Protein AF-A0A6L6AAT4-F1 (afdb_monomer)

Mean predicted aligned error: 11.84 Å

Secondary structure (DSSP, 8-state):
-----------------------------------SGGG---SBTTBEEEEEESSPPTTTSGGG-GGG--SHHHHHHHHHHHHTT--GGGEEEEEE-HHHHTSSS--SSSEE-S-----HHHHTTS---S------------TT-TTTT--SHHHHHT-

Nearest PDB structures (foldseek):
  2v25-assembly2_B  TM=6.554E-01  e=7.286E-02  Campylobacter jejuni
  4g4x-assembly1_A  TM=3.639E-01  e=7.033E-01  Acinetobacter baumannii TCDC-AB0715
  2hqs-assembly1_H  TM=4.081E-01  e=1.199E+00  Esche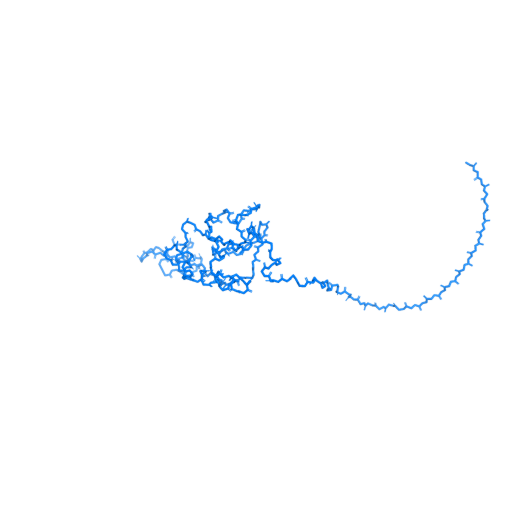richia coli
  4pwt-assembly1_A  TM=4.126E-01  e=1.912E+00  Yersinia pestis CO92
  2kgw-assembly1_A  TM=3.681E-01  e=1.912E+00  Mycobacterium tuberculosis

Solvent-accessible surface area (backbone atoms only — not comparable to full-atom values): 10610 Å² total; per-residue (Å²): 142,86,89,82,84,87,84,88,82,88,80,89,78,92,78,90,78,79,94,71,91,69,90,74,75,79,75,73,79,67,75,75,76,65,67,48,54,91,67,54,91,44,88,42,88,90,34,49,32,39,27,29,39,76,76,33,55,74,70,35,16,40,93,58,35,57,91,72,33,39,35,59,52,16,43,49,52,55,52,52,36,48,73,36,68,42,54,79,90,28,52,40,83,45,73,40,54,77,68,63,73,50,44,66,72,93,68,99,40,67,48,75,61,68,85,75,79,89,43,74,74,41,55,76,36,39,90,76,77,80,82,89,77,83,82,85,89,82,89,87,80,60,92,83,43,77,56,56,92,52,88,46,72,70,53,51,75,73,82

pLDDT: mean 86.1, std 18.5, range [40.53, 98.75]

Foldseek 3Di:
DDDDDDDDDDDDDDDDDDDDDDPPPPPVPPPPQDLALCSDPWPDRQAAEEEEEVQQDPPQDPPSCLLVLHHVVSVVVCVVCVVSPHDSVRYHYDYDHPVRQQAADDDPGPHYDYPDDDDPSSVVRDDDDDDPDDDDDDDDDDPPPQCVPPDDPVSVVVD

Structure (mmCIF, N/CA/C/O backbone):
data_AF-A0A6L6AAT4-F1
#
_entry.id   AF-A0A6L6AAT4-F1
#
loop_
_atom_site.group_PDB
_atom_site.id
_atom_site.type_symbol
_atom_site.label_atom_id
_atom_site.label_alt_id
_atom_site.label_comp_id
_atom_site.label_asym_id
_atom_site.label_entity_id
_atom_site.label_seq_id
_atom_site.pdbx_PDB_ins_code
_atom_site.Cartn_x
_atom_site.Cartn_y
_atom_site.Cartn_z
_atom_site.occupancy
_atom_site.B_iso_or_equiv
_atom_site.auth_seq_id
_atom_site.auth_comp_id
_atom_site.auth_asym_id
_atom_site.auth_atom_id
_atom_site.pdbx_PDB_model_num
ATOM 1 N N . MET A 1 1 ? 52.594 54.526 -0.498 1.00 42.28 1 MET A N 1
ATOM 2 C CA . MET A 1 1 ? 52.529 55.963 -0.850 1.00 42.28 1 MET A CA 1
ATOM 3 C C . MET A 1 1 ? 52.980 56.152 -2.292 1.00 42.28 1 MET A C 1
ATOM 5 O O . MET A 1 1 ? 54.174 56.189 -2.532 1.00 42.28 1 MET A O 1
ATOM 9 N N . GLN A 1 2 ? 52.054 56.277 -3.243 1.00 41.44 2 GLN A N 1
ATOM 10 C CA . GLN A 1 2 ? 52.324 56.885 -4.551 1.00 41.44 2 GLN A CA 1
ATOM 11 C C . GLN A 1 2 ? 51.005 57.457 -5.088 1.00 41.44 2 GLN A C 1
ATOM 13 O O . GLN A 1 2 ? 50.040 56.740 -5.318 1.00 41.44 2 GLN A O 1
ATOM 18 N N . LYS A 1 3 ? 50.957 58.790 -5.162 1.00 47.66 3 LYS A N 1
ATOM 19 C CA . LYS A 1 3 ? 49.828 59.619 -5.600 1.00 47.66 3 LYS A CA 1
ATOM 20 C C . LYS A 1 3 ? 49.973 59.916 -7.089 1.00 47.66 3 LYS A C 1
ATOM 22 O O . LYS A 1 3 ? 51.019 60.468 -7.412 1.00 47.66 3 LYS A O 1
ATOM 27 N N . ARG A 1 4 ? 48.936 59.716 -7.919 1.00 53.50 4 ARG A N 1
ATOM 28 C CA . ARG A 1 4 ? 48.604 60.507 -9.141 1.00 53.50 4 ARG A CA 1
ATOM 29 C C . ARG A 1 4 ? 47.101 60.320 -9.434 1.00 53.50 4 ARG A C 1
ATOM 31 O O . ARG A 1 4 ? 46.685 59.214 -9.724 1.00 53.50 4 ARG A O 1
ATOM 38 N N . LYS A 1 5 ? 46.239 61.246 -8.997 1.00 43.44 5 LYS A N 1
ATOM 39 C CA . LYS A 1 5 ? 45.704 62.423 -9.723 1.00 43.44 5 LYS A CA 1
ATOM 40 C C . LYS A 1 5 ? 44.718 62.064 -10.855 1.00 43.44 5 LYS A C 1
ATOM 42 O O . LYS A 1 5 ? 45.137 61.746 -11.955 1.00 43.44 5 LYS A O 1
ATOM 47 N N . SER A 1 6 ? 43.438 62.175 -10.489 1.00 47.38 6 SER A N 1
ATOM 48 C CA . SER A 1 6 ? 42.254 62.661 -11.217 1.00 47.38 6 SER A CA 1
ATOM 49 C C . SER A 1 6 ? 42.136 62.457 -12.727 1.00 47.38 6 SER A C 1
ATOM 51 O O . SER A 1 6 ? 42.898 63.051 -13.477 1.00 47.38 6 SER A O 1
ATOM 53 N N . LEU A 1 7 ? 41.012 61.873 -13.155 1.00 51.72 7 LEU A N 1
ATOM 54 C CA . LEU A 1 7 ? 40.160 62.517 -14.155 1.00 51.72 7 LEU A CA 1
ATOM 55 C C . LEU A 1 7 ? 38.690 62.127 -13.948 1.00 51.72 7 LEU A C 1
ATOM 57 O O . LEU A 1 7 ? 38.333 60.960 -13.826 1.00 51.72 7 LEU A O 1
ATOM 61 N N . ILE A 1 8 ? 37.879 63.172 -13.842 1.00 51.47 8 ILE A N 1
ATOM 62 C CA . ILE A 1 8 ? 36.427 63.191 -13.730 1.00 51.47 8 ILE A CA 1
ATOM 63 C C . ILE A 1 8 ? 35.875 63.065 -15.150 1.00 51.47 8 ILE A C 1
ATOM 65 O O . ILE A 1 8 ? 36.282 63.837 -16.016 1.00 51.47 8 ILE A O 1
ATOM 69 N N . PHE A 1 9 ? 34.916 62.170 -15.378 1.00 44.97 9 PHE A N 1
ATOM 70 C CA . PHE A 1 9 ? 33.927 62.374 -16.433 1.00 44.97 9 PHE A CA 1
ATOM 71 C C . PHE A 1 9 ? 32.562 61.918 -15.926 1.00 44.97 9 PHE A C 1
ATOM 73 O O . PHE A 1 9 ? 32.296 60.733 -15.745 1.00 44.97 9 PHE A O 1
ATOM 80 N N . ALA A 1 10 ? 31.730 62.909 -15.618 1.00 51.09 10 ALA A N 1
ATOM 81 C CA . ALA A 1 10 ? 30.324 62.739 -15.324 1.00 51.09 10 ALA A CA 1
ATOM 82 C C . ALA A 1 10 ? 29.566 62.615 -16.649 1.00 51.09 10 ALA A C 1
ATOM 84 O O . ALA A 1 10 ? 29.661 63.499 -17.497 1.00 51.09 10 ALA A O 1
ATOM 85 N N . VAL A 1 11 ? 28.783 61.550 -16.804 1.00 49.59 11 VAL A N 1
ATOM 86 C CA . VAL A 1 11 ? 27.654 61.527 -17.737 1.00 49.59 11 VAL A CA 1
ATOM 87 C C . VAL A 1 11 ? 26.439 61.109 -16.926 1.00 49.59 11 VAL A C 1
ATOM 89 O O . VAL A 1 11 ? 26.244 59.943 -16.597 1.00 49.59 11 VAL A O 1
ATOM 92 N N . SER A 1 12 ? 25.662 62.114 -16.541 1.00 51.22 12 SER A N 1
ATOM 93 C CA . SER A 1 12 ? 24.316 61.952 -16.017 1.00 51.22 12 SER A CA 1
ATOM 94 C C . SER A 1 12 ? 23.389 61.617 -17.182 1.00 51.22 12 SER A C 1
ATOM 96 O O . SER A 1 12 ? 23.240 62.427 -18.094 1.00 51.22 12 SER A O 1
ATOM 98 N N . LEU A 1 13 ? 22.743 60.452 -17.136 1.00 53.34 13 LEU A N 1
ATOM 99 C CA . LEU A 1 13 ? 21.546 60.185 -17.925 1.00 53.34 13 LEU A CA 1
ATOM 100 C C . LEU A 1 13 ? 20.441 59.736 -16.972 1.00 53.34 13 LEU A C 1
ATOM 102 O O . LEU A 1 13 ? 20.381 58.593 -16.528 1.00 53.34 13 LEU A O 1
ATOM 106 N N . THR A 1 14 ? 19.601 60.696 -16.608 1.00 57.25 14 THR A N 1
ATOM 107 C CA . THR A 1 14 ? 18.345 60.489 -15.899 1.00 57.25 14 THR A CA 1
ATOM 108 C C . THR A 1 14 ? 17.366 59.793 -16.840 1.00 57.25 14 THR A C 1
ATOM 110 O O . THR A 1 14 ? 16.977 60.368 -17.855 1.00 57.25 14 THR A O 1
ATOM 113 N N . LEU A 1 15 ? 16.924 58.586 -16.486 1.00 56.44 15 LEU A N 1
ATOM 114 C CA . LEU A 1 15 ? 15.723 57.989 -17.061 1.00 56.44 15 LEU A CA 1
ATOM 115 C C . LEU A 1 15 ? 14.849 57.458 -15.923 1.00 56.44 15 LEU A C 1
ATOM 117 O O . LEU A 1 15 ? 15.134 56.431 -15.313 1.00 56.44 15 LEU A O 1
ATOM 121 N N . ALA A 1 16 ? 13.809 58.223 -15.605 1.00 63.25 16 ALA A N 1
ATOM 122 C CA . ALA A 1 16 ? 12.731 57.801 -14.729 1.00 63.25 16 ALA A CA 1
ATOM 123 C C . ALA A 1 16 ? 11.765 56.928 -15.535 1.00 63.25 16 ALA A C 1
ATOM 125 O O . ALA A 1 16 ? 11.209 57.416 -16.513 1.00 63.25 16 ALA A O 1
ATOM 126 N N . PHE A 1 17 ? 11.536 55.680 -15.120 1.00 51.69 17 PHE A N 1
ATOM 127 C CA . PHE A 1 17 ? 10.349 54.921 -15.520 1.00 51.69 17 PHE A CA 1
ATOM 128 C C . PHE A 1 17 ? 9.997 53.848 -14.478 1.00 51.69 17 PHE A C 1
ATOM 130 O O . PHE A 1 17 ? 10.774 52.936 -14.223 1.00 51.69 17 PHE A O 1
ATOM 137 N N . GLY A 1 18 ? 8.793 53.985 -13.914 1.00 52.88 18 GLY A N 1
ATOM 138 C CA . GLY A 1 18 ? 7.877 52.879 -13.627 1.00 52.88 18 GLY A CA 1
ATOM 139 C C . GLY A 1 18 ? 8.188 51.943 -12.459 1.00 52.88 18 GLY A C 1
ATOM 140 O O . GLY A 1 18 ? 8.772 50.882 -12.642 1.00 52.88 18 GLY A O 1
ATOM 141 N N . LEU A 1 19 ? 7.616 52.241 -11.289 1.00 56.81 19 LEU A N 1
ATOM 142 C CA . LEU A 1 19 ? 7.153 51.196 -10.374 1.00 56.81 19 LEU A CA 1
ATOM 143 C C . LEU A 1 19 ? 6.006 50.432 -11.053 1.00 56.81 19 LEU A C 1
ATOM 145 O O . LEU A 1 19 ? 4.876 50.914 -11.087 1.00 56.81 19 LEU A O 1
ATOM 149 N N . THR A 1 20 ? 6.282 49.234 -11.561 1.00 56.72 20 THR A N 1
ATOM 150 C CA . THR A 1 20 ? 5.248 48.226 -11.815 1.00 56.72 20 THR A CA 1
ATOM 151 C C . THR A 1 20 ? 5.579 46.988 -11.005 1.00 56.72 20 THR A C 1
ATOM 153 O O . THR A 1 20 ? 6.426 46.178 -11.378 1.00 56.72 20 THR A O 1
ATOM 156 N N . ALA A 1 21 ? 4.898 46.868 -9.868 1.00 53.81 21 ALA A N 1
ATOM 157 C CA . ALA A 1 21 ? 4.731 45.610 -9.174 1.00 53.81 21 ALA A CA 1
ATOM 158 C C . ALA A 1 21 ? 4.091 44.605 -10.141 1.00 53.81 21 ALA A C 1
ATOM 160 O O . ALA A 1 21 ? 2.950 44.768 -10.566 1.00 53.81 21 ALA A O 1
ATOM 161 N N . CYS A 1 22 ? 4.835 43.564 -10.484 1.00 50.53 22 CYS A N 1
ATOM 162 C CA . CYS A 1 22 ? 4.278 42.308 -10.946 1.00 50.53 22 CYS A CA 1
ATOM 163 C C . CYS A 1 22 ? 4.973 41.228 -10.132 1.00 50.53 22 CYS A C 1
ATOM 165 O O . CYS A 1 22 ? 6.143 40.920 -10.348 1.00 50.53 22 CYS A O 1
ATOM 167 N N . SER A 1 23 ? 4.234 40.703 -9.155 1.00 48.50 23 SER A N 1
ATOM 168 C CA . SER A 1 23 ? 4.495 39.404 -8.552 1.00 48.50 23 SER A CA 1
ATOM 169 C C . SER A 1 23 ? 4.461 38.388 -9.686 1.00 48.50 23 SER A C 1
ATOM 171 O O . SER A 1 23 ? 3.398 37.917 -10.084 1.00 48.50 23 SER A O 1
ATOM 173 N N . LYS A 1 24 ? 5.622 38.130 -10.287 1.00 40.53 24 LYS A N 1
ATOM 174 C CA . LYS A 1 24 ? 5.796 37.035 -11.222 1.00 40.53 24 LYS A CA 1
ATOM 175 C C . LYS A 1 24 ? 5.876 35.789 -10.360 1.00 40.53 24 LYS A C 1
ATOM 177 O O . LYS A 1 24 ? 6.935 35.444 -9.854 1.00 40.53 24 LYS A O 1
ATOM 182 N N . SER A 1 25 ? 4.721 35.170 -10.136 1.00 47.81 25 SER A N 1
ATOM 183 C CA . SER A 1 25 ? 4.685 33.745 -9.856 1.00 47.81 25 SER A CA 1
ATOM 184 C C . SER A 1 25 ? 5.413 33.083 -11.019 1.00 47.81 25 SER A C 1
ATOM 186 O O . SER A 1 25 ? 4.904 33.047 -12.139 1.00 47.81 25 SER A O 1
ATOM 188 N N . GLU A 1 26 ? 6.653 32.666 -10.781 1.00 40.88 26 GLU A N 1
ATOM 189 C CA . GLU A 1 26 ? 7.301 31.653 -11.596 1.00 40.88 26 GLU A CA 1
ATOM 190 C C . GLU A 1 26 ? 6.456 30.391 -11.452 1.00 40.88 26 GLU A C 1
ATOM 192 O O . GLU A 1 26 ? 6.648 29.567 -10.564 1.00 40.88 26 GLU A O 1
ATOM 197 N N . SER A 1 27 ? 5.456 30.267 -12.318 1.00 48.47 27 SER A N 1
ATOM 198 C CA . SER A 1 27 ? 5.003 28.966 -12.766 1.00 48.47 27 SER A CA 1
ATOM 199 C C . SER A 1 27 ? 6.180 28.390 -13.539 1.00 48.47 27 SER A C 1
ATOM 201 O O . SER A 1 27 ? 6.355 28.658 -14.725 1.00 48.47 27 SER A O 1
ATOM 203 N N . THR A 1 28 ? 7.068 27.698 -12.829 1.00 43.94 28 THR A N 1
ATOM 204 C CA . THR A 1 28 ? 7.982 26.760 -13.459 1.00 43.94 28 THR A CA 1
ATOM 205 C C . THR A 1 28 ? 7.084 25.740 -14.144 1.00 43.94 28 THR A C 1
ATOM 207 O O . THR A 1 28 ? 6.518 24.871 -13.482 1.00 43.94 28 THR A O 1
ATOM 210 N N . ASP A 1 29 ? 6.885 25.897 -15.452 1.00 45.41 29 ASP A N 1
ATOM 211 C CA . ASP A 1 29 ? 6.390 24.830 -16.312 1.00 45.41 29 ASP A CA 1
ATOM 212 C C . ASP A 1 29 ? 7.436 23.715 -16.243 1.00 45.41 29 ASP A C 1
ATOM 214 O O . ASP A 1 29 ? 8.384 23.649 -17.027 1.00 45.41 29 ASP A O 1
ATOM 218 N N . VAL A 1 30 ? 7.313 22.868 -15.222 1.00 51.72 30 VAL A N 1
ATOM 219 C CA . VAL A 1 30 ? 7.912 21.543 -15.228 1.00 51.72 30 VAL A CA 1
ATOM 220 C C . VAL A 1 30 ? 7.266 20.871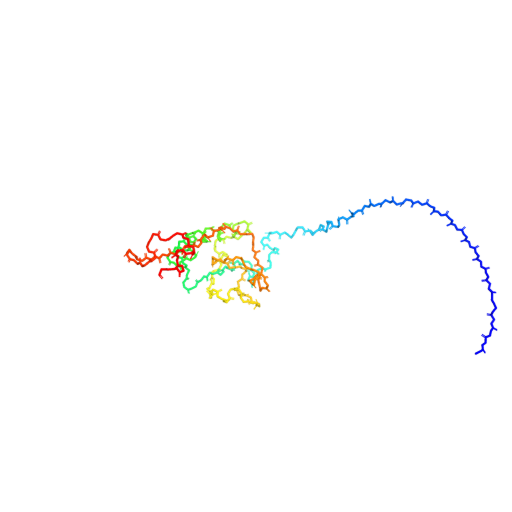 -16.426 1.00 51.72 30 VAL A C 1
ATOM 222 O O . VAL A 1 30 ? 6.061 20.621 -16.405 1.00 51.72 30 VAL A O 1
ATOM 225 N N . ALA A 1 31 ? 8.036 20.666 -17.499 1.00 54.25 31 ALA A N 1
ATOM 226 C CA . ALA A 1 31 ? 7.599 19.850 -18.620 1.00 54.25 31 ALA A CA 1
ATOM 227 C C . ALA A 1 31 ? 6.965 18.590 -18.026 1.00 54.25 31 ALA A C 1
ATOM 229 O O . ALA A 1 31 ? 7.621 17.898 -17.244 1.00 54.25 31 ALA A O 1
ATOM 230 N N . SER A 1 32 ? 5.674 18.372 -18.297 1.00 60.88 32 SER A N 1
ATOM 231 C CA . SER A 1 32 ? 4.945 17.240 -17.738 1.00 60.88 32 SER A CA 1
ATOM 232 C C . SER A 1 32 ? 5.747 15.991 -18.065 1.00 60.88 32 SER A C 1
ATOM 234 O O . SER A 1 32 ? 5.932 15.689 -19.248 1.00 60.88 32 SER A O 1
ATOM 236 N N . ALA A 1 33 ? 6.272 15.320 -17.040 1.00 68.19 33 ALA A N 1
ATOM 237 C CA . ALA A 1 33 ? 6.917 14.037 -17.234 1.00 68.19 33 ALA A CA 1
ATOM 238 C C . ALA A 1 33 ? 5.928 13.156 -18.004 1.00 68.19 33 ALA A C 1
ATOM 240 O O . ALA A 1 33 ? 4.758 13.051 -17.629 1.00 68.19 33 ALA A O 1
ATOM 241 N N . SER A 1 34 ? 6.379 12.624 -19.135 1.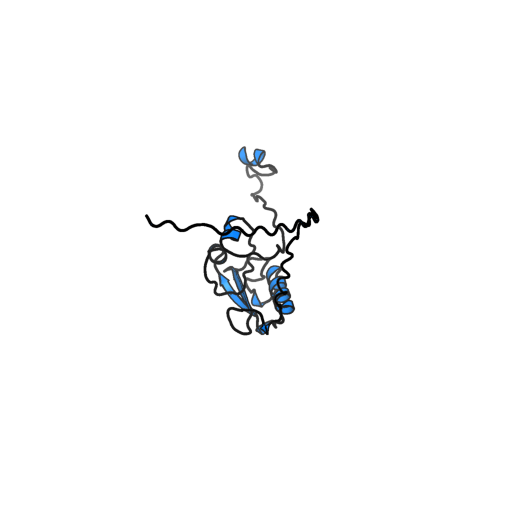00 78.31 34 SER A N 1
ATOM 242 C CA . SER A 1 34 ? 5.613 11.642 -19.885 1.00 78.31 34 SER A CA 1
ATOM 243 C C . SER A 1 34 ? 5.389 10.441 -18.967 1.00 78.31 34 SER A C 1
ATOM 245 O O . SER A 1 34 ? 6.344 9.903 -18.412 1.00 78.31 34 SER A O 1
ATOM 247 N N . CYS A 1 35 ? 4.130 10.055 -18.763 1.00 82.44 35 CYS A N 1
ATOM 248 C CA . CYS A 1 35 ? 3.775 8.841 -18.021 1.00 82.44 35 CYS A CA 1
ATOM 249 C C . CYS A 1 35 ? 3.690 7.619 -18.947 1.00 82.44 35 CYS A C 1
ATOM 251 O O . CYS A 1 35 ? 3.096 6.607 -18.576 1.00 82.44 35 CYS A O 1
ATOM 253 N N . GLU A 1 36 ? 4.236 7.719 -20.160 1.00 88.50 36 GLU A N 1
ATOM 254 C CA . GLU A 1 36 ? 4.331 6.588 -21.069 1.00 88.50 36 GLU A CA 1
ATOM 255 C C . GLU A 1 36 ? 5.269 5.539 -20.482 1.00 88.50 36 GLU A C 1
ATOM 257 O O . GLU A 1 36 ? 6.335 5.857 -19.956 1.00 88.50 36 GLU A O 1
ATOM 262 N N . LYS A 1 37 ? 4.897 4.266 -20.624 1.00 92.38 37 LYS A N 1
ATOM 263 C CA . LYS A 1 37 ? 5.634 3.122 -20.072 1.00 92.38 37 LYS A CA 1
ATOM 264 C C . LYS A 1 37 ? 7.147 3.174 -20.313 1.00 92.38 37 LYS A C 1
ATOM 266 O O . LYS A 1 37 ? 7.914 2.804 -19.433 1.00 92.38 37 LYS A O 1
ATOM 271 N N . ALA A 1 38 ? 7.566 3.598 -21.506 1.00 90.31 38 ALA A N 1
ATOM 272 C CA . ALA A 1 38 ? 8.973 3.647 -21.907 1.00 90.31 38 ALA A CA 1
ATOM 273 C C . ALA A 1 38 ? 9.789 4.729 -21.177 1.00 90.31 38 ALA A C 1
ATOM 275 O O . ALA A 1 38 ? 11.011 4.627 -21.120 1.00 90.31 38 ALA A O 1
ATOM 276 N N . ASP A 1 39 ? 9.118 5.739 -20.622 1.00 91.50 39 ASP A N 1
ATOM 277 C CA . ASP A 1 39 ? 9.738 6.862 -19.918 1.00 91.50 39 ASP A CA 1
ATOM 278 C C . ASP A 1 39 ? 9.753 6.654 -18.391 1.00 91.50 39 ASP A C 1
ATOM 280 O O . ASP A 1 39 ? 10.366 7.433 -17.657 1.00 91.50 39 ASP A O 1
ATOM 284 N N . LEU A 1 40 ? 9.090 5.602 -17.893 1.00 93.06 40 LEU A N 1
ATOM 285 C CA . LEU A 1 40 ? 9.036 5.284 -16.469 1.00 93.06 40 LEU A CA 1
ATOM 286 C C . LEU A 1 40 ? 10.339 4.626 -16.007 1.00 93.06 40 LEU A C 1
ATOM 288 O O . LEU A 1 40 ? 10.766 3.598 -16.530 1.00 93.06 40 LEU A O 1
ATOM 292 N N . ALA A 1 41 ? 10.940 5.190 -14.961 1.00 92.81 41 ALA A N 1
ATOM 293 C CA . ALA A 1 41 ? 12.127 4.646 -14.308 1.00 92.81 41 ALA A CA 1
ATOM 294 C C . ALA A 1 41 ? 11.763 3.489 -13.359 1.00 92.81 41 ALA A C 1
ATOM 296 O O . ALA A 1 41 ? 11.882 3.612 -12.141 1.00 92.81 41 ALA A O 1
ATOM 297 N N . THR A 1 42 ? 11.284 2.378 -13.916 1.00 96.75 42 THR A N 1
ATOM 298 C CA . THR A 1 42 ? 10.974 1.169 -13.146 1.00 96.75 42 THR A CA 1
ATOM 299 C C . THR A 1 42 ? 12.242 0.454 -12.682 1.00 96.75 42 THR A C 1
ATOM 301 O O . THR A 1 42 ? 13.239 0.410 -13.404 1.00 96.75 42 THR A O 1
ATOM 304 N N . ILE A 1 43 ? 12.197 -0.195 -11.516 1.00 97.00 43 ILE A N 1
ATOM 305 C CA . ILE A 1 43 ? 13.334 -0.941 -10.952 1.00 97.00 43 ILE A CA 1
ATOM 306 C C . ILE A 1 43 ? 13.756 -2.148 -11.802 1.00 97.00 43 ILE A C 1
ATOM 308 O O . ILE A 1 43 ? 14.882 -2.629 -11.699 1.00 97.00 43 ILE A O 1
ATOM 312 N N . THR A 1 44 ? 12.846 -2.668 -12.627 1.00 97.25 44 THR A N 1
ATOM 313 C CA . THR A 1 44 ? 13.101 -3.723 -13.608 1.00 97.25 44 THR A CA 1
ATOM 314 C C . THR A 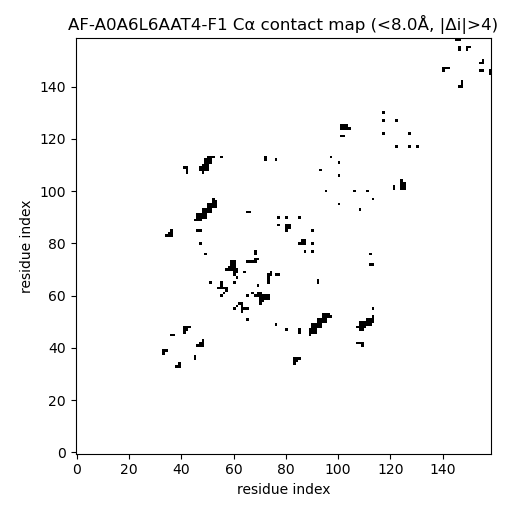1 44 ? 12.550 -3.260 -14.944 1.00 97.25 44 THR A C 1
ATOM 316 O O . THR A 1 44 ? 11.366 -2.955 -15.049 1.00 97.25 44 THR A O 1
ATOM 319 N N . GLU A 1 45 ? 13.399 -3.199 -15.968 1.00 95.19 45 GLU A N 1
ATOM 320 C CA . GLU A 1 45 ? 13.012 -2.710 -17.293 1.00 95.19 45 GLU A CA 1
ATOM 321 C C . GLU A 1 45 ? 11.792 -3.470 -17.842 1.00 95.19 45 GLU A C 1
ATOM 323 O O . GLU A 1 45 ? 11.757 -4.703 -17.873 1.00 95.19 45 GLU A O 1
ATOM 328 N N . GLY A 1 46 ? 10.768 -2.718 -18.256 1.00 95.44 46 GLY A N 1
ATOM 329 C CA . GLY A 1 46 ? 9.543 -3.267 -18.840 1.00 95.44 46 GLY A CA 1
ATOM 330 C C . GLY A 1 46 ? 8.598 -3.959 -17.851 1.00 95.44 46 GLY A C 1
ATOM 331 O O . GLY A 1 46 ? 7.594 -4.522 -18.292 1.00 95.44 46 GLY A O 1
ATOM 332 N N . LYS A 1 47 ? 8.876 -3.919 -16.542 1.00 98.19 47 LYS A N 1
ATOM 333 C CA . LYS A 1 47 ? 8.034 -4.507 -15.493 1.00 98.19 47 LYS A CA 1
ATOM 334 C C . LYS A 1 47 ? 7.629 -3.463 -14.464 1.00 98.19 47 LYS A C 1
ATOM 336 O O . LYS A 1 47 ? 8.412 -2.585 -14.133 1.00 98.19 47 LYS A O 1
ATOM 341 N N . LEU A 1 48 ? 6.424 -3.615 -13.925 1.00 98.56 48 LEU A N 1
ATOM 342 C CA . LEU A 1 48 ? 5.932 -2.819 -12.809 1.00 98.56 48 LEU A CA 1
ATOM 343 C C . LEU A 1 48 ? 5.915 -3.687 -11.552 1.00 98.56 48 LEU A C 1
ATOM 345 O O . LEU A 1 48 ? 5.079 -4.579 -11.410 1.00 98.56 48 LEU A O 1
ATOM 349 N N . THR A 1 49 ? 6.858 -3.452 -10.652 1.00 98.75 49 THR A N 1
ATOM 350 C CA . THR A 1 49 ? 7.008 -4.202 -9.409 1.00 98.75 49 THR A CA 1
ATOM 351 C C . THR A 1 49 ? 6.207 -3.542 -8.295 1.00 98.75 49 THR A C 1
ATOM 353 O O . THR A 1 49 ? 6.556 -2.462 -7.821 1.00 98.75 49 THR A O 1
ATOM 356 N N . ILE A 1 50 ? 5.144 -4.200 -7.846 1.00 98.69 50 ILE A N 1
ATOM 357 C CA . ILE A 1 50 ? 4.244 -3.705 -6.804 1.00 98.69 50 ILE A CA 1
ATOM 358 C C . ILE A 1 50 ? 4.482 -4.496 -5.520 1.00 98.69 50 ILE A C 1
ATOM 360 O O . ILE A 1 50 ? 4.475 -5.728 -5.517 1.00 98.69 50 ILE A O 1
ATOM 364 N N . ALA A 1 51 ? 4.681 -3.789 -4.411 1.00 98.44 51 ALA A N 1
ATOM 365 C CA . ALA A 1 51 ? 4.790 -4.402 -3.095 1.00 98.44 51 ALA A CA 1
ATOM 366 C C . ALA A 1 51 ? 3.458 -4.401 -2.338 1.00 98.44 51 ALA A C 1
ATOM 368 O O . ALA A 1 51 ? 2.714 -3.422 -2.366 1.00 98.44 51 ALA A O 1
ATOM 369 N N . THR A 1 52 ? 3.205 -5.474 -1.589 1.00 98.19 52 THR A N 1
ATOM 370 C CA . THR A 1 52 ? 2.158 -5.538 -0.559 1.00 98.19 52 THR A CA 1
ATOM 371 C C . THR A 1 52 ? 2.630 -6.374 0.638 1.00 98.19 52 THR A C 1
ATOM 373 O O . THR A 1 52 ? 3.753 -6.887 0.648 1.00 98.19 52 THR A O 1
ATOM 376 N N . GLY A 1 53 ? 1.792 -6.495 1.666 1.00 96.75 53 GLY A N 1
ATOM 377 C CA . GLY A 1 53 ? 2.135 -7.159 2.922 1.00 96.75 53 GLY A CA 1
ATOM 378 C C . GLY A 1 53 ? 2.319 -8.672 2.800 1.00 96.75 53 GLY A C 1
ATOM 379 O O . GLY A 1 53 ? 1.830 -9.302 1.860 1.00 96.75 53 GLY A O 1
ATOM 380 N N . GLU A 1 54 ? 2.991 -9.258 3.792 1.00 91.88 54 GLU A N 1
ATOM 381 C CA . GLU A 1 54 ? 3.029 -10.704 4.041 1.00 91.88 54 GLU A CA 1
ATOM 382 C C . GLU A 1 54 ? 2.494 -11.012 5.453 1.00 91.88 54 GLU A C 1
ATOM 384 O O . GLU A 1 54 ? 3.190 -10.756 6.441 1.00 91.88 54 GLU A O 1
ATOM 389 N N . PRO A 1 55 ? 1.255 -11.524 5.577 1.00 93.75 55 PRO A N 1
ATOM 390 C CA . PRO A 1 55 ? 0.260 -11.688 4.509 1.00 93.75 55 PRO A CA 1
ATOM 391 C C . PRO A 1 55 ? -0.321 -10.343 4.033 1.00 93.75 55 PRO A C 1
ATOM 393 O O . PRO A 1 55 ? -0.256 -9.330 4.735 1.00 93.75 55 PRO A O 1
ATOM 396 N N . ALA A 1 56 ? -0.942 -10.340 2.856 1.00 95.38 56 ALA A N 1
ATOM 397 C CA . ALA A 1 56 ? -1.796 -9.258 2.386 1.00 95.38 56 ALA A CA 1
ATOM 398 C C . ALA A 1 56 ? -3.221 -9.443 2.924 1.00 95.38 56 ALA A C 1
ATOM 400 O O . ALA A 1 56 ? -3.808 -10.525 2.852 1.00 95.38 56 ALA A O 1
ATOM 401 N N . TYR A 1 57 ? -3.780 -8.383 3.506 1.00 93.56 57 TYR A N 1
ATOM 402 C CA . TYR A 1 57 ? -4.989 -8.490 4.319 1.00 93.56 57 TYR A CA 1
ATOM 403 C C . TYR A 1 57 ? -6.288 -8.383 3.511 1.00 93.56 57 TYR A C 1
ATOM 405 O O . TYR A 1 57 ? -6.476 -7.480 2.694 1.00 93.56 57 TYR A O 1
ATOM 413 N N . TYR A 1 58 ? -7.251 -9.240 3.853 1.00 94.81 58 TYR A N 1
ATOM 414 C CA . TYR A 1 58 ? -8.654 -9.090 3.462 1.00 94.81 58 TYR A CA 1
ATOM 415 C C . TYR A 1 58 ? -9.265 -7.811 4.082 1.00 94.81 58 TYR A C 1
ATOM 417 O O . TYR A 1 58 ? -8.977 -7.515 5.246 1.00 94.81 58 TYR A O 1
ATOM 425 N N . PRO A 1 59 ? -10.153 -7.070 3.383 1.00 93.94 59 PRO A N 1
ATOM 426 C CA . PRO A 1 59 ? -10.673 -7.299 2.025 1.00 93.94 59 PRO A CA 1
ATOM 427 C C . PRO A 1 59 ? -9.866 -6.592 0.918 1.00 93.94 59 PRO A C 1
ATOM 429 O O . PRO A 1 59 ? -10.343 -6.457 -0.210 1.00 93.94 59 PRO A O 1
ATOM 432 N N . TRP A 1 60 ? -8.676 -6.078 1.234 1.00 96.44 60 TRP A N 1
ATOM 433 C CA . TRP A 1 60 ? -7.867 -5.286 0.304 1.00 96.44 60 TRP A CA 1
ATOM 434 C C . TRP A 1 60 ? -7.229 -6.156 -0.772 1.00 96.44 60 TRP A C 1
ATOM 436 O O . TRP A 1 60 ? -7.251 -5.777 -1.942 1.00 96.44 60 TRP A O 1
ATOM 446 N N . ILE A 1 61 ? -6.760 -7.336 -0.368 1.00 98.19 61 ILE A N 1
ATOM 447 C CA . ILE A 1 61 ? -6.339 -8.439 -1.228 1.00 98.19 61 ILE A CA 1
ATOM 448 C C . ILE A 1 61 ? -7.099 -9.691 -0.785 1.00 98.19 61 ILE A C 1
ATOM 450 O O . ILE A 1 61 ? -7.146 -10.008 0.406 1.00 98.19 61 ILE A O 1
ATOM 454 N N . ILE A 1 62 ? -7.727 -10.388 -1.731 1.00 98.12 62 ILE A N 1
ATOM 455 C CA . ILE A 1 62 ? -8.455 -11.633 -1.454 1.00 98.12 62 ILE A CA 1
ATOM 456 C C . ILE A 1 62 ? -7.479 -12.813 -1.418 1.00 98.12 62 ILE A C 1
ATOM 458 O O . ILE A 1 62 ? -6.537 -12.882 -2.207 1.00 98.12 62 ILE A O 1
ATOM 462 N N . ASP A 1 63 ? -7.694 -13.725 -0.466 1.00 97.25 63 ASP A N 1
ATOM 463 C CA . ASP A 1 63 ? -6.942 -14.976 -0.291 1.00 97.25 63 ASP A CA 1
ATOM 464 C C . ASP A 1 63 ? -5.413 -14.836 -0.189 1.00 97.25 63 ASP A C 1
ATOM 466 O O . ASP A 1 63 ? -4.696 -15.802 -0.445 1.00 97.25 63 ASP A O 1
ATOM 470 N N . ASP A 1 64 ? -4.909 -13.652 0.183 1.00 97.62 64 ASP A N 1
ATOM 471 C CA . ASP A 1 64 ? -3.475 -13.327 0.169 1.00 97.62 64 ASP A CA 1
ATOM 472 C C . ASP A 1 64 ? -2.821 -13.519 -1.223 1.00 97.62 64 ASP A C 1
ATOM 474 O O . ASP A 1 64 ? -1.634 -13.823 -1.343 1.00 97.62 64 ASP A O 1
ATOM 478 N N . LYS A 1 65 ? -3.598 -13.340 -2.302 1.00 98.06 65 LYS A N 1
ATOM 479 C CA . LYS A 1 65 ? -3.166 -13.519 -3.700 1.00 98.06 65 LYS A CA 1
ATOM 480 C C . LYS A 1 65 ? -3.275 -12.214 -4.480 1.00 98.06 65 LYS A C 1
ATOM 482 O O . LYS A 1 65 ? -4.258 -12.011 -5.200 1.00 98.06 65 LYS A O 1
ATOM 487 N N . PRO A 1 66 ? -2.306 -11.298 -4.358 1.00 97.81 66 PRO A N 1
ATOM 488 C CA . PRO A 1 66 ? -2.380 -10.013 -5.039 1.00 97.81 66 PRO A CA 1
ATOM 489 C C . PRO A 1 66 ? -2.347 -10.147 -6.571 1.00 97.81 66 PRO A C 1
ATOM 491 O O . PRO A 1 66 ? -2.965 -9.346 -7.269 1.00 97.81 66 PRO A O 1
ATOM 494 N N . GLU A 1 67 ? -1.743 -11.211 -7.103 1.00 97.81 67 GLU A N 1
ATOM 495 C CA . GLU A 1 67 ? -1.724 -11.537 -8.531 1.00 97.81 67 GLU A CA 1
ATOM 496 C C . GLU A 1 67 ? -3.102 -11.882 -9.117 1.00 97.81 67 GLU A C 1
ATOM 498 O O . GLU A 1 67 ? -3.282 -11.844 -10.333 1.00 97.81 67 GLU A O 1
ATOM 503 N N . SER A 1 68 ? -4.088 -12.200 -8.270 1.00 97.81 68 SER A N 1
ATOM 504 C CA . SER A 1 68 ? -5.474 -12.392 -8.717 1.00 97.81 68 SER A CA 1
ATOM 505 C C . SER A 1 68 ? -6.129 -11.079 -9.160 1.00 97.81 68 SER A C 1
ATOM 507 O O . SER A 1 68 ? -7.086 -11.094 -9.932 1.00 97.81 68 SER A O 1
ATOM 509 N N . GLY A 1 69 ? -5.634 -9.941 -8.656 1.00 97.50 69 GLY A N 1
ATOM 510 C CA . GLY A 1 69 ? -6.278 -8.637 -8.793 1.00 97.50 69 GLY A CA 1
ATOM 511 C C . GLY A 1 69 ? -7.587 -8.499 -8.012 1.00 97.50 69 GLY A C 1
ATOM 512 O O . GLY A 1 69 ? -8.263 -7.479 -8.141 1.00 97.50 69 GLY A O 1
ATOM 513 N N . GLU A 1 70 ? -7.955 -9.491 -7.200 1.00 98.19 70 GLU A N 1
ATOM 514 C CA . GLU A 1 70 ? -9.175 -9.472 -6.402 1.00 98.19 70 GLU A CA 1
ATOM 515 C C . GLU A 1 70 ? -8.974 -8.737 -5.072 1.00 98.19 70 GLU A C 1
ATOM 517 O O . GLU A 1 70 ? -7.956 -8.873 -4.387 1.00 98.19 70 GLU A O 1
ATOM 522 N N . GLY A 1 71 ? -9.995 -7.973 -4.681 1.00 97.69 71 GLY A N 1
ATOM 523 C CA . GLY A 1 71 ? -9.938 -7.057 -3.543 1.00 97.69 71 GLY A CA 1
ATOM 524 C C . GLY A 1 71 ? -9.729 -5.617 -3.996 1.00 97.69 71 GLY A C 1
ATOM 525 O O . GLY A 1 71 ? -9.468 -5.336 -5.167 1.00 97.69 71 GLY A O 1
ATOM 526 N N . PHE A 1 72 ? -9.907 -4.671 -3.078 1.00 97.94 72 PHE A N 1
ATOM 527 C CA . PHE A 1 72 ? -9.866 -3.256 -3.444 1.00 97.94 72 PHE A CA 1
ATOM 528 C C . PHE A 1 72 ? -8.476 -2.796 -3.905 1.00 97.94 72 PHE A C 1
ATOM 530 O O . PHE A 1 72 ?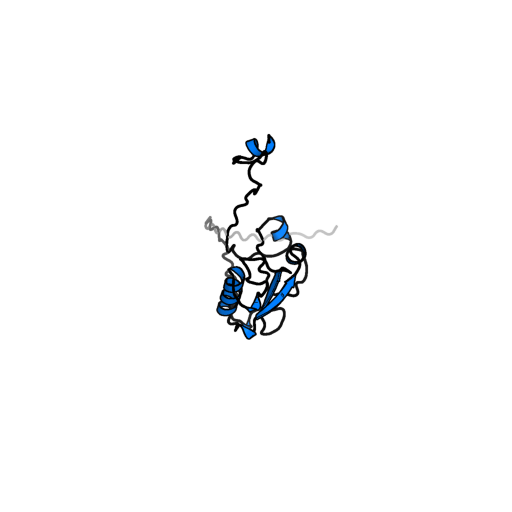 -8.371 -2.164 -4.952 1.00 97.94 72 PHE A O 1
ATOM 537 N N . GLU A 1 73 ? -7.406 -3.124 -3.177 1.00 97.94 73 GLU A N 1
ATOM 538 C CA . GLU A 1 73 ? -6.050 -2.719 -3.574 1.00 97.94 73 GLU A CA 1
ATOM 539 C C . GLU A 1 73 ? -5.516 -3.546 -4.746 1.00 97.94 73 GLU A C 1
ATOM 541 O O . GLU A 1 73 ? -4.784 -3.004 -5.571 1.00 97.94 73 GLU A O 1
ATOM 546 N N . GLY A 1 74 ? -5.944 -4.806 -4.887 1.00 98.12 74 GLY A N 1
ATOM 547 C CA . GLY A 1 74 ? -5.664 -5.611 -6.081 1.00 98.12 74 GLY A CA 1
ATOM 548 C C . GLY A 1 74 ? -6.247 -4.958 -7.337 1.00 98.12 74 GLY A C 1
ATOM 549 O O . GLY A 1 74 ? -5.539 -4.745 -8.322 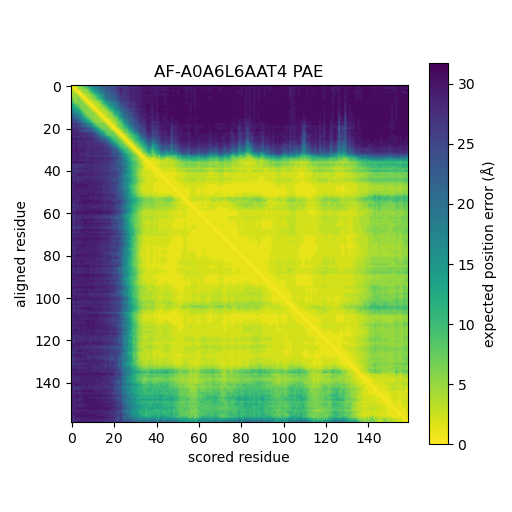1.00 98.12 74 GLY A O 1
ATOM 550 N N . ALA A 1 75 ? -7.510 -4.530 -7.274 1.00 98.25 75 ALA A N 1
ATOM 551 C CA . ALA A 1 75 ? -8.162 -3.826 -8.374 1.00 98.25 75 ALA A CA 1
ATOM 552 C C . ALA A 1 75 ? -7.507 -2.463 -8.671 1.00 98.25 75 ALA A C 1
ATOM 554 O O . ALA A 1 75 ? -7.327 -2.110 -9.839 1.00 98.25 75 ALA A O 1
ATOM 555 N N . VAL A 1 76 ? -7.116 -1.706 -7.636 1.00 98.25 76 VAL A N 1
ATOM 556 C CA . VAL A 1 76 ? -6.390 -0.432 -7.794 1.00 98.25 76 VAL A CA 1
ATOM 557 C C . VAL A 1 76 ? -5.034 -0.652 -8.469 1.00 98.25 76 VAL A C 1
ATOM 559 O O . VAL A 1 76 ? -4.712 0.073 -9.410 1.00 98.25 76 VAL A O 1
ATOM 562 N N . ALA A 1 77 ? -4.269 -1.663 -8.050 1.00 98.38 77 ALA A N 1
ATOM 563 C CA . ALA A 1 77 ? -2.959 -1.987 -8.612 1.00 98.38 77 ALA A CA 1
ATOM 564 C C . ALA A 1 77 ? -3.025 -2.208 -10.130 1.00 98.38 77 ALA A C 1
ATOM 566 O O . ALA A 1 77 ? -2.314 -1.549 -10.891 1.00 98.38 77 ALA A O 1
ATOM 567 N N . TYR A 1 78 ? -3.934 -3.075 -10.587 1.00 98.62 78 TYR A N 1
ATOM 568 C CA . TYR A 1 78 ? -4.086 -3.368 -12.014 1.00 98.62 78 TYR A CA 1
ATOM 569 C C . TYR A 1 78 ? -4.720 -2.217 -12.804 1.00 98.62 78 TYR A C 1
ATOM 571 O O . TYR A 1 78 ? -4.410 -2.039 -13.983 1.00 98.62 78 TYR A O 1
ATOM 579 N N . ALA A 1 79 ? -5.564 -1.390 -12.177 1.00 98.25 79 ALA A N 1
ATOM 580 C CA . ALA A 1 79 ? -6.062 -0.171 -12.811 1.00 98.25 79 ALA A CA 1
ATOM 581 C C . ALA A 1 79 ? -4.930 0.838 -13.067 1.00 98.25 79 ALA A C 1
ATOM 583 O O . ALA A 1 79 ? -4.855 1.395 -14.163 1.00 98.25 79 ALA A O 1
ATOM 584 N N . VAL A 1 80 ? -4.031 1.037 -12.096 1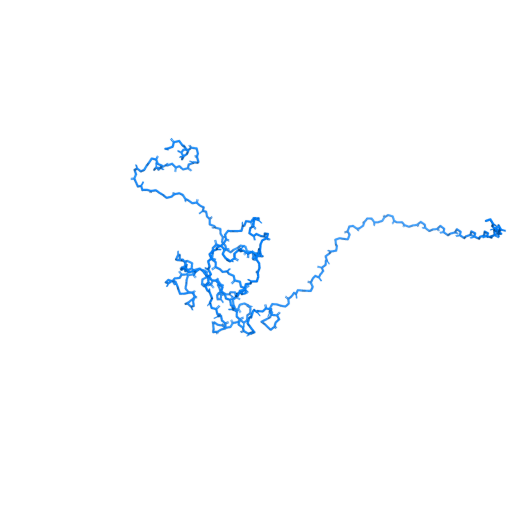.00 97.69 80 VAL A N 1
ATOM 585 C CA . VAL A 1 80 ? -2.842 1.891 -12.247 1.00 97.69 80 VAL A CA 1
ATOM 586 C C . VAL A 1 80 ? -1.900 1.320 -13.306 1.00 97.69 80 VAL A C 1
ATOM 588 O O . VAL A 1 80 ? -1.524 2.046 -14.222 1.00 97.69 80 VAL A O 1
ATOM 591 N N . ALA A 1 81 ? -1.588 0.021 -13.248 1.00 98.25 81 ALA A N 1
ATOM 592 C CA . ALA A 1 81 ? -0.731 -0.645 -14.231 1.00 98.25 81 ALA A CA 1
ATOM 593 C C . ALA A 1 81 ? -1.230 -0.431 -15.668 1.00 98.25 81 ALA A C 1
ATOM 595 O O . ALA A 1 81 ? -0.465 -0.017 -16.539 1.00 98.25 81 ALA A O 1
ATOM 596 N N . LYS A 1 82 ? -2.538 -0.612 -15.892 1.00 98.12 82 LYS A N 1
ATOM 597 C CA . LYS A 1 82 ? -3.172 -0.389 -17.195 1.00 98.12 82 LYS A CA 1
ATOM 598 C C . LYS A 1 82 ? -3.050 1.060 -17.674 1.00 98.12 82 LYS A C 1
ATOM 600 O O . LYS A 1 82 ? -2.818 1.275 -18.860 1.00 98.12 82 LYS A O 1
ATOM 605 N N . GLN A 1 83 ? -3.225 2.043 -16.790 1.00 96.81 83 GLN A N 1
ATOM 606 C CA . GLN A 1 83 ? -3.090 3.462 -17.154 1.00 96.81 83 GLN A CA 1
ATOM 607 C C . GLN A 1 83 ? -1.646 3.843 -17.489 1.00 96.81 83 GLN A C 1
ATOM 609 O O . GLN A 1 83 ? -1.425 4.700 -18.335 1.00 96.81 83 GLN A O 1
ATOM 614 N N . LEU A 1 84 ? -0.676 3.174 -16.866 1.00 96.44 84 LEU A N 1
ATOM 615 C CA . LEU A 1 84 ? 0.750 3.321 -17.154 1.00 96.44 84 LEU A CA 1
ATOM 616 C C . LEU A 1 84 ? 1.212 2.490 -18.367 1.00 96.44 84 LEU A C 1
ATOM 618 O O . LEU A 1 84 ? 2.396 2.479 -18.685 1.00 96.44 84 LEU A O 1
ATOM 622 N N . GLY A 1 85 ? 0.303 1.779 -19.044 1.00 97.25 85 GLY A N 1
ATOM 623 C CA . GLY A 1 85 ? 0.603 1.010 -20.255 1.00 97.25 85 GLY A CA 1
ATOM 624 C C . GLY A 1 85 ? 1.202 -0.383 -20.026 1.00 97.25 85 GLY A C 1
ATOM 625 O O . GLY A 1 85 ? 1.674 -0.993 -20.986 1.00 97.25 85 GLY A O 1
ATOM 626 N N . PHE A 1 86 ? 1.181 -0.906 -18.797 1.00 98.25 86 PHE A N 1
ATOM 627 C CA . PHE A 1 86 ? 1.597 -2.280 -18.498 1.00 98.25 86 PHE A CA 1
ATOM 628 C C . PHE A 1 86 ? 0.435 -3.263 -18.673 1.00 98.25 86 PHE A C 1
ATOM 630 O O . PHE A 1 86 ? -0.702 -2.986 -18.278 1.00 98.25 86 PHE A O 1
ATOM 637 N N . SER A 1 87 ? 0.721 -4.438 -19.230 1.00 98.00 87 SER A N 1
ATOM 638 C CA . SER A 1 87 ? -0.198 -5.577 -19.194 1.00 98.00 87 SER A CA 1
ATOM 639 C C . SER A 1 87 ? -0.115 -6.314 -17.851 1.00 98.00 87 SER A C 1
ATOM 641 O O . SER A 1 87 ? 0.833 -6.159 -17.082 1.00 98.00 87 SER A O 1
ATOM 643 N N . ASN A 1 88 ? -1.117 -7.142 -17.539 1.00 97.62 88 ASN A N 1
ATOM 644 C CA . ASN A 1 88 ? -1.168 -7.842 -16.250 1.00 97.62 88 ASN A CA 1
ATOM 645 C C . ASN A 1 88 ? 0.032 -8.787 -16.027 1.00 97.62 88 ASN A C 1
ATOM 647 O O . ASN A 1 88 ? 0.455 -8.959 -14.890 1.00 97.62 88 ASN A O 1
ATOM 651 N N . ASP A 1 89 ? 0.593 -9.376 -17.087 1.00 97.81 89 ASP A N 1
ATOM 652 C CA . ASP A 1 89 ? 1.790 -10.237 -17.056 1.00 97.81 89 ASP A CA 1
ATOM 653 C C . ASP A 1 89 ? 3.118 -9.458 -16.932 1.00 97.81 89 ASP A C 1
ATOM 655 O O . ASP A 1 89 ? 4.207 -10.030 -16.796 1.00 97.81 89 ASP A O 1
ATOM 659 N N . GLU A 1 90 ? 3.044 -8.129 -16.961 1.00 98.38 90 GLU A N 1
ATOM 660 C CA . GLU A 1 90 ? 4.162 -7.227 -16.697 1.00 98.38 90 GLU A CA 1
ATOM 661 C C . GLU A 1 90 ? 4.166 -6.688 -15.268 1.00 98.38 90 GLU A C 1
ATOM 663 O O . GLU A 1 90 ? 5.153 -6.079 -14.853 1.00 98.38 90 GLU A O 1
ATOM 668 N N . VAL A 1 91 ? 3.112 -6.967 -14.501 1.00 98.69 91 VAL A N 1
ATOM 669 C CA . VAL A 1 91 ? 3.059 -6.684 -13.070 1.00 98.69 91 VAL A CA 1
ATOM 670 C C . VAL A 1 91 ? 3.757 -7.806 -12.308 1.00 98.69 91 VAL A C 1
ATOM 672 O O . VAL A 1 91 ? 3.411 -8.981 -12.437 1.00 98.69 91 VAL A O 1
ATOM 675 N N . VAL A 1 92 ? 4.735 -7.436 -11.488 1.00 98.69 92 VAL A N 1
ATOM 676 C CA . VAL A 1 92 ? 5.458 -8.345 -10.595 1.00 98.69 92 VAL A CA 1
ATOM 677 C C . VAL A 1 92 ? 5.087 -7.999 -9.162 1.00 98.69 92 VAL A C 1
ATOM 679 O O . VAL A 1 92 ? 5.177 -6.844 -8.761 1.00 98.69 92 VAL A O 1
ATOM 682 N N . TRP A 1 93 ? 4.695 -8.994 -8.371 1.00 98.50 93 TRP A N 1
ATOM 683 C CA . TRP A 1 93 ? 4.386 -8.790 -6.959 1.00 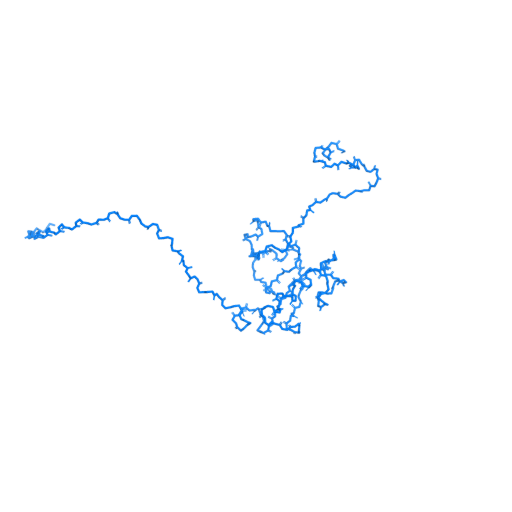98.50 93 TRP A CA 1
ATOM 684 C C . TRP A 1 93 ? 5.563 -9.178 -6.075 1.00 98.50 93 TRP A C 1
ATOM 686 O O . TRP A 1 93 ? 6.123 -10.266 -6.208 1.00 98.50 93 TRP A O 1
ATOM 696 N N . VAL A 1 94 ? 5.900 -8.301 -5.133 1.00 98.25 94 VAL A N 1
ATOM 697 C CA . VAL A 1 94 ? 6.846 -8.593 -4.053 1.00 98.25 94 VAL A CA 1
ATOM 698 C C . VAL A 1 94 ? 6.186 -8.386 -2.697 1.00 98.25 94 VAL A C 1
ATOM 700 O O . VAL A 1 94 ? 5.178 -7.690 -2.555 1.00 98.25 94 VAL A O 1
ATOM 703 N N . ARG A 1 95 ? 6.764 -9.019 -1.681 1.00 97.38 95 ARG A N 1
ATOM 704 C CA . ARG A 1 95 ? 6.284 -8.955 -0.304 1.00 97.38 95 ARG A CA 1
ATOM 705 C C . ARG A 1 95 ? 7.163 -8.049 0.538 1.00 97.38 95 ARG A C 1
ATOM 707 O O . ARG A 1 95 ? 8.371 -7.967 0.318 1.00 97.38 95 ARG A O 1
ATOM 714 N N . THR A 1 96 ? 6.558 -7.368 1.504 1.00 96.81 96 THR A N 1
ATOM 715 C CA . THR A 1 96 ? 7.286 -6.531 2.457 1.00 96.81 96 THR A CA 1
ATOM 716 C C . THR A 1 96 ? 6.630 -6.508 3.832 1.00 96.81 96 THR A C 1
ATOM 718 O O . THR A 1 96 ? 5.447 -6.812 4.000 1.00 96.81 96 THR A O 1
ATOM 721 N N . THR A 1 97 ? 7.413 -6.123 4.837 1.00 95.94 97 THR A N 1
ATOM 722 C CA . THR A 1 97 ? 6.875 -5.780 6.151 1.00 95.94 97 THR A CA 1
ATOM 723 C C . THR A 1 97 ? 6.284 -4.375 6.107 1.00 95.94 97 THR A C 1
ATOM 725 O O . THR A 1 97 ? 6.727 -3.511 5.350 1.00 95.94 97 THR A O 1
ATOM 728 N N . PHE A 1 98 ? 5.293 -4.121 6.961 1.00 94.81 98 PHE A N 1
ATOM 729 C CA . PHE A 1 98 ? 4.662 -2.805 7.042 1.00 94.81 98 PHE A CA 1
ATOM 730 C C . PHE A 1 98 ? 5.677 -1.695 7.375 1.00 94.81 98 PHE A C 1
ATOM 732 O O . PHE A 1 98 ? 5.730 -0.677 6.694 1.00 94.81 98 PHE A O 1
ATOM 739 N N . ASP A 1 99 ? 6.557 -1.914 8.353 1.00 94.12 99 ASP A N 1
ATOM 740 C CA . ASP A 1 99 ? 7.564 -0.908 8.723 1.00 94.12 99 ASP A CA 1
ATOM 741 C C . ASP A 1 99 ? 8.661 -0.756 7.654 1.00 94.12 99 ASP A C 1
ATOM 743 O O . ASP A 1 99 ? 9.152 0.346 7.395 1.00 94.12 99 ASP A O 1
ATOM 747 N N . GLY A 1 100 ? 9.022 -1.851 6.976 1.00 94.88 100 GLY A N 1
ATOM 748 C CA . GLY A 1 100 ? 10.038 -1.850 5.923 1.00 94.88 100 GLY A CA 1
ATOM 749 C C . GLY A 1 100 ? 9.640 -1.012 4.707 1.00 94.88 100 GLY A C 1
ATOM 750 O O . GLY A 1 100 ? 10.490 -0.341 4.113 1.00 94.88 100 GLY A O 1
ATOM 751 N N . ALA A 1 101 ? 8.351 -0.981 4.362 1.00 95.94 101 ALA A N 1
ATOM 752 C CA . ALA A 1 101 ? 7.846 -0.202 3.233 1.00 95.94 101 ALA A CA 1
ATOM 753 C C . ALA A 1 101 ? 8.010 1.318 3.424 1.00 95.94 101 ALA A C 1
ATOM 755 O O . ALA A 1 101 ? 8.252 2.022 2.448 1.00 95.94 101 ALA A O 1
ATOM 756 N N . VAL A 1 102 ? 7.950 1.809 4.668 1.00 96.00 102 VAL A N 1
ATOM 757 C CA . VAL A 1 102 ? 8.020 3.246 5.015 1.00 96.00 102 VAL A CA 1
ATOM 758 C C . VAL A 1 102 ? 9.331 3.663 5.687 1.00 96.00 102 VAL A C 1
ATOM 760 O O . VAL A 1 102 ? 9.446 4.774 6.196 1.00 96.00 102 VAL A O 1
ATOM 763 N N . THR A 1 103 ? 10.337 2.791 5.695 1.00 95.19 103 THR A N 1
ATOM 764 C CA . THR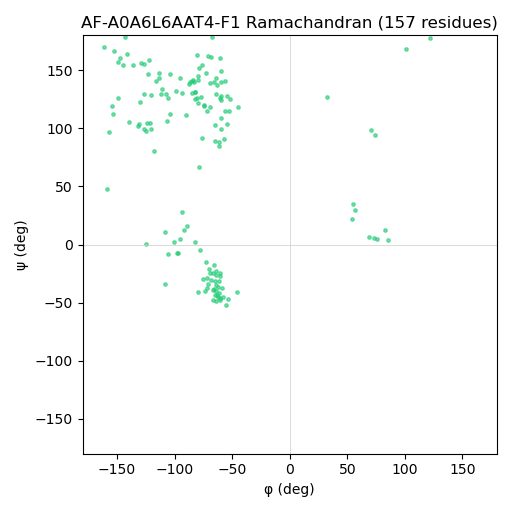 A 1 103 ? 11.699 3.143 6.129 1.00 95.19 103 THR A CA 1
ATOM 765 C C . THR A 1 103 ? 12.439 3.877 4.998 1.00 95.19 103 THR A C 1
ATOM 767 O O . THR A 1 103 ? 12.284 3.470 3.848 1.00 95.19 103 THR A O 1
ATOM 770 N N . PRO A 1 104 ? 13.270 4.903 5.255 1.00 94.94 104 PRO A N 1
ATOM 771 C CA . PRO A 1 104 ? 14.077 5.529 4.204 1.00 94.94 104 PRO A CA 1
ATOM 772 C C . PRO A 1 104 ? 15.038 4.542 3.519 1.00 94.94 104 PRO A C 1
ATOM 774 O O . PRO A 1 104 ? 15.559 3.631 4.164 1.00 94.94 104 PRO A O 1
ATOM 777 N N . GLY A 1 105 ? 15.329 4.763 2.236 1.00 92.88 105 GLY A N 1
ATOM 778 C CA . GLY A 1 105 ? 16.333 4.007 1.477 1.00 92.88 105 GLY A CA 1
ATOM 779 C C . GLY A 1 105 ? 15.774 3.304 0.243 1.00 92.88 105 GLY A C 1
ATOM 780 O O . GLY A 1 105 ? 14.576 3.367 -0.033 1.00 92.88 105 GLY A O 1
ATOM 781 N N . GLU A 1 106 ? 16.666 2.645 -0.499 1.00 93.25 106 GLU A N 1
ATOM 782 C CA . GLU A 1 106 ? 16.309 1.927 -1.725 1.00 93.25 106 GLU A CA 1
ATOM 783 C C . GLU A 1 106 ? 15.219 0.880 -1.479 1.00 93.25 106 GLU A C 1
ATOM 785 O O . GLU A 1 106 ? 15.207 0.174 -0.464 1.00 93.25 106 GLU A O 1
ATOM 790 N N . LYS A 1 107 ? 14.304 0.782 -2.446 1.00 95.69 107 LYS A N 1
ATOM 791 C CA . LYS A 1 107 ? 13.227 -0.204 -2.479 1.00 95.69 107 LYS A CA 1
ATOM 792 C C . LYS A 1 107 ? 13.448 -1.164 -3.634 1.00 95.69 107 LYS A C 1
ATOM 794 O O . LYS A 1 107 ? 13.945 -0.790 -4.688 1.00 95.69 107 LYS A O 1
ATOM 799 N N . ASN A 1 108 ? 13.033 -2.406 -3.429 1.00 96.69 108 ASN A N 1
ATOM 800 C CA . ASN A 1 108 ? 12.983 -3.443 -4.457 1.00 96.69 108 ASN A CA 1
ATOM 801 C C . ASN A 1 108 ? 11.597 -3.513 -5.125 1.00 96.69 108 ASN A C 1
ATOM 803 O O . ASN A 1 108 ? 11.176 -4.580 -5.564 1.00 96.69 108 ASN A O 1
ATOM 807 N N . PHE A 1 109 ? 10.881 -2.391 -5.158 1.00 98.25 109 PHE A N 1
ATOM 808 C CA . PHE A 1 109 ? 9.573 -2.226 -5.779 1.00 98.25 109 PHE A CA 1
ATOM 809 C C . PHE A 1 109 ? 9.427 -0.791 -6.287 1.00 98.25 109 PHE A C 1
ATOM 811 O O . PHE A 1 109 ? 10.073 0.114 -5.760 1.00 98.25 109 PHE A O 1
ATOM 818 N N . ASP A 1 110 ? 8.548 -0.589 -7.263 1.00 98.19 110 ASP A N 1
ATOM 819 C CA . ASP A 1 110 ? 8.239 0.726 -7.831 1.00 98.19 110 ASP A CA 1
ATOM 820 C C . ASP A 1 110 ? 7.264 1.501 -6.939 1.00 98.19 110 ASP A C 1
ATOM 822 O O . ASP A 1 110 ? 7.438 2.692 -6.694 1.00 98.19 110 ASP A O 1
ATOM 826 N N . PHE A 1 111 ? 6.252 0.820 -6.394 1.00 97.81 111 PHE A N 1
ATOM 827 C CA . PHE A 1 111 ? 5.397 1.365 -5.340 1.00 97.81 111 PHE A CA 1
ATOM 828 C C . PHE A 1 111 ? 4.812 0.264 -4.454 1.00 97.81 111 PHE A C 1
ATOM 830 O O . PHE A 1 111 ? 4.848 -0.923 -4.781 1.00 97.81 111 PHE A O 1
ATOM 837 N N . ASN A 1 112 ? 4.259 0.668 -3.312 1.00 98.12 112 ASN A N 1
ATOM 838 C CA . ASN A 1 112 ? 3.610 -0.222 -2.358 1.00 98.12 112 ASN A CA 1
ATOM 839 C C . ASN A 1 112 ? 2.111 0.104 -2.215 1.00 98.12 112 ASN A C 1
ATOM 841 O O . ASN A 1 112 ? 1.728 1.274 -2.168 1.00 98.12 112 ASN A O 1
ATOM 845 N N . LEU A 1 113 ? 1.280 -0.937 -2.105 1.00 97.06 113 LEU A N 1
ATOM 846 C CA . LEU A 1 113 ? -0.127 -0.867 -1.705 1.00 97.06 113 LEU A CA 1
ATOM 847 C C . LEU A 1 113 ? -0.353 -1.777 -0.492 1.00 97.06 113 LEU A C 1
ATOM 849 O O . LEU A 1 113 ? -0.333 -3.007 -0.599 1.00 97.06 113 LEU A O 1
ATOM 853 N N . GLN A 1 114 ? -0.491 -1.148 0.678 1.00 96.06 114 GLN A N 1
ATOM 854 C CA . GLN A 1 114 ? -0.623 -1.833 1.965 1.00 96.06 114 GLN A CA 1
ATOM 855 C C . GLN A 1 114 ? -1.266 -0.928 3.032 1.00 96.06 114 GLN A C 1
ATOM 857 O O . GLN A 1 114 ? -0.756 -0.782 4.143 1.00 96.06 114 GLN A O 1
ATOM 862 N N . GLN A 1 115 ? -2.377 -0.269 2.697 1.00 95.31 115 GLN A N 1
ATOM 863 C CA . GLN A 1 115 ? -3.188 0.503 3.648 1.00 95.31 115 GLN A CA 1
ATOM 864 C C . GLN A 1 115 ? -2.447 1.586 4.455 1.00 95.31 115 GLN A C 1
ATOM 866 O O . GLN A 1 115 ? -2.749 1.836 5.630 1.00 95.31 115 GLN A O 1
ATOM 871 N N . PHE A 1 116 ? -1.457 2.251 3.859 1.00 95.38 116 PHE A N 1
ATOM 872 C CA . PHE A 1 116 ? -0.709 3.275 4.578 1.00 95.38 116 PHE A CA 1
ATOM 873 C C . PHE A 1 116 ? -1.530 4.541 4.812 1.00 95.38 116 PHE A C 1
ATOM 875 O O . PHE A 1 116 ? -1.809 5.311 3.895 1.00 95.38 116 PHE A O 1
ATOM 882 N N . SER A 1 117 ? -1.810 4.827 6.085 1.00 95.12 117 SER A N 1
ATOM 883 C CA . SER A 1 117 ? -2.167 6.182 6.498 1.00 95.12 117 SER A CA 1
ATOM 884 C C . SER A 1 117 ? -0.988 7.122 6.268 1.00 95.12 117 SER A C 1
ATOM 886 O O . SER A 1 117 ? 0.127 6.867 6.737 1.00 95.12 117 SER A O 1
ATOM 888 N N . ILE A 1 118 ? -1.263 8.231 5.593 1.00 95.62 118 ILE A N 1
ATOM 889 C CA . ILE A 1 118 ? -0.293 9.287 5.334 1.00 95.62 118 ILE A CA 1
ATOM 890 C C . ILE A 1 118 ? -0.059 10.068 6.636 1.00 95.62 118 ILE A C 1
ATOM 892 O O . ILE A 1 118 ? -0.989 10.656 7.187 1.00 95.62 118 ILE A O 1
ATOM 896 N N . THR A 1 119 ? 1.182 10.089 7.122 1.00 95.06 119 THR A N 1
ATOM 897 C CA . THR A 1 119 ? 1.606 10.863 8.302 1.00 95.06 119 THR A CA 1
ATOM 898 C C . THR A 1 119 ? 2.838 11.697 7.968 1.00 95.06 119 THR A C 1
ATOM 900 O O . THR A 1 119 ? 3.587 11.350 7.057 1.00 95.06 119 THR A O 1
ATOM 903 N N . GLU A 1 120 ? 3.076 12.781 8.709 1.00 96.94 120 GLU A N 1
ATOM 904 C CA . GLU A 1 120 ? 4.251 13.641 8.485 1.00 96.94 120 GLU A CA 1
ATOM 905 C C . GLU A 1 120 ? 5.572 12.889 8.704 1.00 96.94 120 GLU A C 1
ATOM 907 O O . GLU A 1 120 ? 6.517 13.065 7.944 1.00 96.94 120 GLU A O 1
ATOM 912 N N . GLU A 1 121 ? 5.610 11.977 9.678 1.00 95.31 121 GLU A N 1
ATOM 913 C CA . GLU A 1 121 ? 6.758 11.092 9.902 1.00 95.31 121 GLU A CA 1
ATOM 914 C C . GLU A 1 121 ? 7.050 10.208 8.681 1.00 95.31 121 GLU A C 1
ATOM 916 O O . GLU A 1 121 ? 8.194 10.117 8.247 1.00 95.31 121 GLU A O 1
ATOM 921 N N . ARG A 1 122 ? 6.023 9.594 8.078 1.00 96.75 122 ARG A N 1
ATOM 922 C CA . ARG A 1 122 ? 6.209 8.730 6.902 1.00 96.75 122 ARG A CA 1
ATOM 923 C C . ARG A 1 122 ? 6.549 9.530 5.651 1.00 96.75 122 ARG A C 1
ATOM 925 O O . ARG A 1 122 ? 7.383 9.084 4.874 1.00 96.75 122 ARG A O 1
ATOM 932 N N . LYS A 1 123 ? 5.958 10.716 5.473 1.00 96.88 123 LYS A N 1
ATOM 933 C CA . LYS A 1 123 ? 6.309 11.634 4.375 1.00 96.88 123 LYS A CA 1
ATOM 934 C C . LYS A 1 123 ? 7.769 12.080 4.421 1.00 96.88 123 LYS A C 1
ATOM 936 O O . LYS A 1 123 ? 8.334 12.409 3.389 1.00 96.88 123 LYS A O 1
ATOM 941 N N . ALA A 1 124 ? 8.382 12.111 5.606 1.00 96.31 124 ALA A N 1
ATOM 942 C CA . ALA A 1 124 ? 9.805 12.407 5.731 1.00 96.31 124 ALA A CA 1
ATOM 943 C C . ALA A 1 124 ? 10.705 11.251 5.245 1.00 96.31 124 ALA A C 1
ATOM 945 O O . ALA A 1 124 ? 11.899 11.462 5.045 1.00 96.31 124 ALA A O 1
ATOM 946 N N . ALA A 1 125 ? 10.153 10.045 5.073 1.00 96.06 125 ALA A N 1
ATOM 947 C CA . ALA A 1 125 ? 10.882 8.842 4.680 1.00 96.06 125 ALA A CA 1
ATOM 948 C C . ALA A 1 125 ? 10.592 8.379 3.244 1.00 96.06 125 ALA A C 1
ATOM 950 O O . ALA A 1 125 ? 11.486 7.828 2.603 1.00 96.06 125 ALA A O 1
ATOM 951 N N . VAL A 1 126 ? 9.360 8.568 2.763 1.00 96.94 126 VAL A N 1
ATOM 952 C CA . VAL A 1 126 ? 8.887 8.123 1.446 1.00 96.94 126 VAL A CA 1
ATOM 953 C C . VAL A 1 126 ? 7.895 9.120 0.848 1.00 96.94 126 VAL A C 1
ATOM 955 O O . VAL A 1 126 ? 7.179 9.816 1.573 1.00 96.94 126 VAL A O 1
ATOM 958 N N . ASP A 1 127 ? 7.800 9.127 -0.478 1.00 96.38 127 ASP A N 1
ATOM 959 C CA . ASP A 1 127 ? 6.766 9.868 -1.189 1.00 96.38 127 ASP A CA 1
ATOM 960 C C . ASP A 1 127 ? 5.431 9.113 -1.175 1.00 96.38 127 ASP A C 1
ATOM 962 O O . ASP A 1 127 ? 5.373 7.885 -1.259 1.00 96.38 127 ASP A O 1
ATOM 966 N N . PHE A 1 128 ? 4.335 9.867 -1.095 1.00 97.56 128 PHE A N 1
ATOM 967 C CA . PHE A 1 128 ? 2.976 9.340 -1.185 1.00 97.56 128 PHE A CA 1
ATOM 968 C C . PHE A 1 128 ? 2.289 9.840 -2.449 1.00 97.56 128 PHE A C 1
ATOM 970 O O . PHE A 1 128 ? 2.415 11.005 -2.830 1.00 97.56 128 PHE A O 1
ATOM 977 N N . SER A 1 129 ? 1.484 8.969 -3.050 1.00 96.69 129 SER A N 1
ATOM 978 C CA . SER A 1 129 ? 0.500 9.374 -4.046 1.00 96.69 129 SER A CA 1
ATOM 979 C C . SER A 1 129 ? -0.621 10.211 -3.412 1.00 96.69 129 SER A C 1
ATOM 981 O O . SER A 1 129 ? -0.685 10.431 -2.197 1.00 96.69 129 SER A O 1
ATOM 983 N N . SER A 1 130 ? -1.558 10.664 -4.247 1.00 96.06 130 SER A N 1
ATOM 984 C CA . SER A 1 130 ? -2.845 11.137 -3.733 1.00 96.06 130 SER A CA 1
ATOM 985 C C . SER A 1 130 ? -3.558 10.010 -2.968 1.00 96.06 130 SER A C 1
ATOM 987 O O . SER A 1 130 ? -3.540 8.864 -3.425 1.00 96.06 130 SER A O 1
ATOM 989 N N . PRO A 1 131 ? -4.211 10.302 -1.827 1.00 96.25 131 PRO A N 1
ATOM 990 C CA . PRO A 1 131 ? -4.895 9.275 -1.050 1.00 96.25 131 PRO A CA 1
ATOM 991 C C . PRO A 1 131 ? -6.035 8.650 -1.863 1.00 96.25 131 PRO A C 1
ATOM 993 O O . PRO A 1 131 ? -6.806 9.361 -2.504 1.00 96.25 131 PRO A O 1
ATOM 996 N N . TYR A 1 132 ? -6.171 7.325 -1.798 1.00 94.56 132 TYR A N 1
ATOM 997 C CA . TYR A 1 132 ? -7.186 6.576 -2.554 1.00 94.56 132 TYR A CA 1
ATOM 998 C C . TYR A 1 132 ? -8.355 6.068 -1.688 1.00 94.56 132 TYR A C 1
ATOM 1000 O O . TYR A 1 132 ? -9.357 5.602 -2.225 1.00 94.56 132 TYR A O 1
ATOM 1008 N N . TYR A 1 133 ? -8.275 6.195 -0.358 1.00 92.75 133 TYR A N 1
ATOM 1009 C CA . TYR A 1 133 ? -9.401 6.022 0.567 1.00 92.75 133 TYR A CA 1
ATOM 1010 C C . TYR A 1 133 ? -9.105 6.674 1.928 1.00 92.75 133 TYR A C 1
ATOM 1012 O O . TYR A 1 133 ? -7.983 7.093 2.210 1.00 92.75 133 TYR A O 1
ATOM 1020 N N . THR A 1 134 ? -10.124 6.776 2.784 1.00 91.12 134 THR A N 1
ATOM 1021 C CA . THR A 1 134 ? -9.990 7.194 4.189 1.00 91.12 134 THR A CA 1
ATOM 1022 C C . THR A 1 134 ? -10.509 6.083 5.093 1.00 91.12 134 THR A C 1
ATOM 1024 O O . THR A 1 134 ? -11.631 5.614 4.908 1.00 91.12 134 THR A O 1
ATOM 1027 N N . ALA A 1 135 ? -9.712 5.680 6.083 1.00 86.50 135 ALA A N 1
ATOM 1028 C CA . ALA A 1 135 ? -10.098 4.686 7.080 1.00 86.50 135 ALA A CA 1
ATOM 1029 C C . ALA A 1 135 ? -10.435 5.355 8.423 1.00 86.50 135 ALA A C 1
ATOM 1031 O O . ALA A 1 135 ? -9.526 5.867 9.084 1.00 86.50 135 ALA A O 1
ATOM 1032 N N . PRO A 1 136 ? -11.703 5.348 8.870 1.00 85.38 136 PRO A N 1
ATOM 1033 C CA . PRO A 1 136 ? -12.024 5.734 10.237 1.00 85.38 136 PRO A CA 1
ATOM 1034 C C . PRO A 1 136 ? -11.506 4.673 11.219 1.00 85.38 136 PRO A C 1
ATOM 1036 O O . PRO A 1 136 ? -11.630 3.472 10.979 1.00 85.38 136 PRO A O 1
ATOM 1039 N N . GLN A 1 137 ? -10.944 5.111 12.345 1.00 87.44 137 GLN A N 1
ATOM 1040 C CA . GLN A 1 137 ? -10.558 4.210 13.433 1.00 87.44 137 GLN A CA 1
ATOM 1041 C C . GLN A 1 137 ? -11.757 3.913 14.338 1.00 87.44 137 GLN A C 1
ATOM 1043 O O . GLN A 1 137 ? -12.561 4.799 14.630 1.00 87.44 137 GLN A O 1
ATOM 1048 N N . ALA A 1 138 ? -11.857 2.671 14.809 1.00 90.00 138 ALA A N 1
ATOM 1049 C CA . ALA A 1 138 ? -12.908 2.220 15.713 1.00 90.00 138 ALA A CA 1
ATOM 1050 C C . ALA A 1 138 ? -12.329 1.353 16.838 1.00 90.00 138 ALA A C 1
ATOM 1052 O O . ALA A 1 138 ? -11.290 0.715 16.676 1.00 90.00 138 ALA A O 1
ATOM 1053 N N . ILE A 1 139 ? -13.030 1.308 17.972 1.00 90.94 139 ILE A N 1
ATOM 1054 C CA . ILE A 1 139 ? -12.721 0.414 19.091 1.00 90.94 139 ILE A CA 1
ATOM 1055 C C . ILE A 1 139 ? -13.754 -0.707 19.098 1.00 90.94 139 ILE A C 1
ATOM 1057 O O . ILE A 1 139 ? -14.957 -0.455 19.138 1.00 90.94 139 ILE A O 1
ATOM 1061 N N . VAL A 1 140 ? -13.276 -1.948 19.087 1.00 91.81 140 VAL A N 1
ATOM 1062 C CA . VAL A 1 140 ? -14.114 -3.150 19.121 1.00 91.81 140 VAL A CA 1
ATOM 1063 C C . VAL A 1 140 ? -13.928 -3.842 20.468 1.00 91.81 140 VAL A C 1
ATOM 1065 O O . VAL A 1 140 ? -12.806 -4.005 20.942 1.00 91.81 140 VAL A O 1
ATOM 1068 N N . SER A 1 141 ? -15.028 -4.248 21.106 1.00 93.31 141 SER A N 1
ATOM 1069 C CA . SER A 1 141 ? -14.999 -4.990 22.371 1.00 93.31 141 SER A CA 1
ATOM 1070 C C . SER A 1 141 ? -16.078 -6.069 22.413 1.00 93.31 141 SER A C 1
ATOM 1072 O O . SER A 1 141 ? -17.022 -6.047 21.623 1.00 93.31 141 SER A O 1
ATOM 1074 N N . TYR A 1 142 ? -15.950 -7.012 23.346 1.00 94.81 142 TYR A N 1
ATOM 1075 C CA . TYR A 1 142 ? -16.967 -8.037 23.557 1.00 94.81 142 TYR A CA 1
ATOM 1076 C C . TYR A 1 142 ? -18.188 -7.478 24.307 1.00 94.81 142 TYR A C 1
ATOM 1078 O O . TYR A 1 142 ? -18.105 -6.518 25.081 1.00 94.81 142 TYR A O 1
ATOM 1086 N N . LYS A 1 143 ? -19.344 -8.113 24.101 1.00 95.06 143 LYS A N 1
ATOM 1087 C CA . LYS A 1 143 ? -20.601 -7.745 24.763 1.00 95.06 143 LYS A CA 1
ATOM 1088 C C . LYS A 1 143 ? -20.470 -7.852 26.286 1.00 95.06 143 LYS A C 1
ATOM 1090 O O . LYS A 1 143 ? -20.107 -8.903 26.801 1.00 95.06 143 LYS A O 1
ATOM 1095 N N . GLY A 1 144 ? -20.831 -6.785 26.998 1.00 94.94 144 GLY A N 1
ATOM 1096 C CA . GLY A 1 144 ? -20.749 -6.728 28.462 1.00 94.94 144 GLY A CA 1
ATOM 1097 C C . GLY A 1 144 ? -19.383 -6.301 29.006 1.00 94.94 144 GLY A C 1
ATOM 1098 O O . GLY A 1 144 ? -19.208 -6.278 30.221 1.00 94.94 144 GLY A O 1
ATOM 1099 N N . SER A 1 145 ? -18.426 -5.937 28.144 1.00 96.38 145 SER A N 1
ATOM 1100 C CA . SER A 1 145 ? -17.200 -5.270 28.584 1.00 96.38 145 SER A CA 1
ATOM 1101 C C . SER A 1 145 ? -17.522 -3.931 29.266 1.00 96.38 145 SER A C 1
ATOM 1103 O O . SER A 1 145 ? -18.579 -3.335 29.042 1.00 96.38 145 SER A O 1
ATOM 1105 N N . LYS A 1 146 ? -16.588 -3.406 30.065 1.00 95.44 146 LYS A N 1
ATOM 1106 C CA . LYS A 1 146 ? -16.757 -2.100 30.729 1.00 95.44 146 LYS A CA 1
ATOM 1107 C C . LYS A 1 146 ? -16.943 -0.935 29.747 1.00 95.44 146 LYS A C 1
ATOM 1109 O O . LYS A 1 146 ? -17.551 0.075 30.092 1.00 95.44 146 LYS A O 1
ATOM 1114 N N . ILE A 1 147 ? -16.452 -1.102 28.517 1.00 95.38 147 ILE A N 1
ATOM 1115 C CA . ILE A 1 147 ? -16.560 -0.118 27.437 1.00 95.38 147 ILE A CA 1
ATOM 1116 C C . ILE A 1 147 ? -17.756 -0.367 26.503 1.00 95.38 147 ILE A C 1
ATOM 1118 O O . ILE A 1 147 ? -17.926 0.349 25.517 1.00 95.38 147 ILE A O 1
ATOM 1122 N N . ALA A 1 148 ? -18.614 -1.352 26.792 1.00 94.81 148 ALA A N 1
ATOM 1123 C CA . ALA A 1 148 ? -19.805 -1.609 25.991 1.00 94.81 148 ALA A CA 1
ATOM 1124 C C . ALA A 1 148 ? -20.745 -0.388 25.988 1.00 94.81 148 ALA A C 1
ATOM 1126 O O . ALA A 1 148 ? -21.133 0.122 27.040 1.00 94.81 148 ALA A O 1
ATOM 1127 N N . GLY A 1 149 ? -21.111 0.080 24.791 1.00 91.38 149 GLY A N 1
ATOM 1128 C CA . GLY A 1 149 ? -21.982 1.245 24.603 1.00 91.38 149 GLY A CA 1
ATOM 1129 C C . GLY A 1 149 ? -21.315 2.602 24.849 1.00 91.38 149 GLY A C 1
ATOM 1130 O O . GLY A 1 149 ? -22.006 3.613 24.791 1.00 91.38 149 GLY A O 1
ATOM 1131 N N . LYS A 1 150 ? -20.002 2.650 25.116 1.00 94.38 150 LYS A N 1
ATOM 1132 C CA . LYS A 1 150 ? -19.252 3.910 25.213 1.00 94.38 150 LYS A CA 1
ATOM 1133 C C . LYS A 1 150 ? -18.871 4.388 23.815 1.00 94.38 150 LYS A C 1
ATOM 1135 O O . LYS A 1 150 ? -18.330 3.611 23.030 1.00 94.38 150 LYS A O 1
ATOM 1140 N N . THR A 1 151 ? -19.132 5.655 23.508 1.00 92.94 151 THR A N 1
ATOM 1141 C CA . THR A 1 151 ? -18.925 6.225 22.162 1.00 92.94 151 THR A CA 1
ATOM 1142 C C . THR A 1 151 ? -18.020 7.454 22.160 1.00 92.94 151 THR A C 1
ATOM 1144 O O . THR A 1 151 ? -17.772 8.028 21.104 1.00 92.94 151 THR A O 1
ATOM 1147 N N . SER A 1 152 ? -17.510 7.872 23.321 1.00 92.94 152 SER A N 1
ATOM 1148 C CA . SER A 1 152 ? -16.592 9.008 23.450 1.00 92.94 152 SER A CA 1
ATOM 1149 C C . SER A 1 152 ? -15.306 8.646 24.196 1.00 92.94 152 SER A C 1
ATOM 1151 O O . SER A 1 152 ? -15.282 7.753 25.041 1.00 92.94 152 SER A O 1
ATOM 1153 N N . ILE A 1 153 ? -14.223 9.389 23.939 1.00 92.62 153 ILE A N 1
ATOM 1154 C CA . ILE A 1 153 ? -12.933 9.192 24.627 1.00 92.62 153 ILE A CA 1
ATOM 1155 C C . ILE A 1 153 ? -13.070 9.367 26.147 1.00 92.62 153 ILE A C 1
ATOM 1157 O O . ILE A 1 153 ? -12.448 8.630 26.910 1.00 92.62 153 ILE A O 1
ATOM 1161 N N . ALA A 1 154 ? -13.895 10.314 26.603 1.00 95.38 154 ALA A N 1
ATOM 1162 C CA . ALA A 1 154 ? -14.112 10.555 28.030 1.00 95.38 154 ALA A CA 1
ATOM 1163 C C . ALA A 1 154 ? -14.756 9.345 28.730 1.00 95.38 154 ALA A C 1
ATOM 1165 O O . ALA A 1 154 ? -14.317 8.931 29.805 1.00 95.38 154 ALA A O 1
ATOM 1166 N N . GLU A 1 155 ? -15.764 8.747 28.097 1.00 93.94 155 GLU A N 1
ATOM 1167 C CA . GLU A 1 155 ? -16.408 7.529 28.588 1.00 93.94 155 GLU A CA 1
ATOM 1168 C C . GLU A 1 155 ? -15.470 6.321 28.573 1.00 93.94 155 GLU A C 1
ATOM 1170 O O . GLU A 1 155 ? -15.497 5.517 29.498 1.00 93.94 155 GLU A O 1
ATOM 1175 N N . LEU A 1 156 ? -14.626 6.199 27.546 1.00 94.12 156 LEU A N 1
ATOM 1176 C CA . LEU A 1 156 ? -13.639 5.123 27.451 1.00 94.12 156 LEU A CA 1
ATOM 1177 C C . LEU A 1 156 ? -12.556 5.238 28.529 1.00 94.12 156 LEU A C 1
ATOM 1179 O O . LEU A 1 156 ? -12.154 4.233 29.102 1.00 94.12 156 LEU A O 1
ATOM 1183 N N . LYS A 1 157 ? -12.103 6.459 28.841 1.00 93.12 157 LYS A N 1
ATOM 1184 C CA . LYS A 1 157 ? -11.070 6.711 29.860 1.00 93.12 157 LYS A CA 1
ATOM 1185 C C . LYS A 1 157 ? -11.536 6.386 31.285 1.00 93.12 157 LYS A C 1
ATOM 1187 O O . LYS A 1 157 ? -10.703 6.162 32.157 1.00 93.12 157 LYS A O 1
ATOM 1192 N N . SER A 1 158 ? -12.844 6.419 31.527 1.00 89.25 158 SER A N 1
ATOM 1193 C CA . SER A 1 158 ? -13.459 6.220 32.846 1.00 89.25 158 SER A CA 1
ATOM 1194 C C . SER A 1 158 ? -14.026 4.811 33.064 1.00 89.25 158 SER A C 1
ATOM 1196 O O . SER A 1 158 ? -14.605 4.555 34.120 1.00 89.25 158 SER A O 1
ATOM 1198 N N . ALA A 1 159 ? -13.872 3.917 32.082 1.00 85.94 159 ALA A N 1
ATOM 1199 C CA . ALA A 1 159 ? -14.392 2.552 32.093 1.00 85.94 159 ALA A CA 1
ATOM 1200 C C . ALA A 1 159 ? -13.452 1.543 32.772 1.00 85.94 159 ALA A C 1
ATOM 1202 O O . ALA A 1 159 ? -12.214 1.665 32.652 1.00 85.94 159 ALA A O 1
#

Radius of gyration: 29.34 Å; Cα contacts (8 Å, |Δi|>4): 156; chains: 1; bounding box: 74×78×55 Å

Sequence (159 aa):
MQKRKSLIFAVSLTLAFGLTACSKSESTDVASASCEKADLATITEGKLTIATGEPAYYPWIIDDKPESGEGFEGAVAYAVAKQLGFSNDEVVWVRTTFDGAVTPGEKNFDFNLQQFSITEERKAAVDFSSPYYTAPQAIVSYKGSKIAGKTSIAELKSA